Protein AF-A0A0T7FDN5-F1 (afdb_monomer_lite)

Secondary structure (DSSP, 8-state):
------------TTSSHHHHHHHH--SS----HHHHHHHSPP-SSS--HHHHHHHHHHHHHHHHHHHS-S------------

pLDDT: mean 71.23, std 17.18, range [30.92, 89.06]

Organism: NCBI:txid323656

InterPro domains:
  IPR027417 P-loop containing nucleoside triphosphate hydrolase [G3DSA:3.40.50.300] (3-76)

Sequence (82 aa):
MPELSCVILGGPNGSGKSSAFGKLKPEGVWINADEIAKTLPESNDGKSKERRASEIALRQIAEMMMGAKGEWCASAAWRRWR

Radius of gyration: 14.36 Å; chains: 1; bounding box: 34×25×39 Å

Structure (mmCIF, N/CA/C/O backbone):
data_AF-A0A0T7FDN5-F1
#
_entry.id   AF-A0A0T7FDN5-F1
#
loop_
_atom_site.group_PDB
_atom_site.id
_atom_site.type_symbol
_atom_site.label_atom_id
_atom_site.label_alt_id
_atom_site.label_comp_id
_atom_site.label_asym_id
_atom_site.label_entity_id
_atom_site.label_seq_id
_atom_site.pdbx_PDB_ins_code
_atom_site.Cartn_x
_atom_site.Cartn_y
_atom_site.Cartn_z
_atom_site.occupancy
_atom_site.B_iso_or_equiv
_atom_site.auth_seq_id
_atom_site.auth_comp_id
_atom_site.auth_asym_id
_atom_site.auth_atom_id
_atom_site.pdbx_PDB_model_num
ATOM 1 N N . MET A 1 1 ? -19.240 5.213 19.500 1.00 44.97 1 MET A N 1
ATOM 2 C CA . MET A 1 1 ? -19.028 4.211 18.431 1.00 44.97 1 MET A CA 1
ATOM 3 C C . MET A 1 1 ? -17.666 4.512 17.825 1.00 44.97 1 MET A C 1
ATOM 5 O O . MET A 1 1 ? -17.360 5.696 17.756 1.00 44.97 1 MET A O 1
ATOM 9 N N . PRO A 1 2 ? -16.810 3.529 17.498 1.00 51.88 2 PRO A N 1
ATOM 10 C CA . PRO A 1 2 ? -15.523 3.844 16.889 1.00 51.88 2 PRO A CA 1
ATOM 11 C C . PRO A 1 2 ? -15.771 4.414 15.487 1.00 51.88 2 PRO A C 1
ATOM 13 O O . PRO A 1 2 ? -16.412 3.775 14.656 1.00 51.88 2 PRO A O 1
ATOM 16 N N . GLU A 1 3 ? -15.316 5.643 15.267 1.00 59.25 3 GLU A N 1
ATOM 17 C CA . GLU A 1 3 ? -15.331 6.319 13.971 1.00 59.25 3 GLU A CA 1
ATOM 18 C C . GLU A 1 3 ? -14.487 5.505 12.974 1.00 59.25 3 GLU A C 1
ATOM 20 O O . GLU A 1 3 ? -13.317 5.208 13.232 1.00 59.25 3 GLU A O 1
ATOM 25 N N . LEU A 1 4 ? -15.069 5.118 11.838 1.00 67.31 4 LEU A N 1
ATOM 26 C CA . LEU A 1 4 ? -14.356 4.448 10.747 1.00 67.31 4 LEU A CA 1
ATOM 27 C C . LEU A 1 4 ? -13.389 5.435 10.078 1.00 67.31 4 LEU A C 1
ATOM 29 O O . LEU A 1 4 ? -13.726 6.118 9.118 1.00 67.31 4 LEU A O 1
ATOM 33 N N . SER A 1 5 ? -12.165 5.519 10.592 1.00 69.12 5 SER A N 1
ATOM 34 C CA . SER A 1 5 ? -11.145 6.418 10.050 1.00 69.12 5 SER A CA 1
ATOM 35 C C . SER A 1 5 ? -10.276 5.726 8.992 1.00 69.12 5 SER A C 1
ATOM 37 O O . SER A 1 5 ? -9.796 4.610 9.181 1.00 69.12 5 SER A O 1
ATOM 39 N N . CYS A 1 6 ? -10.057 6.397 7.858 1.00 73.81 6 CYS A N 1
ATOM 40 C CA . CYS A 1 6 ? -9.103 5.981 6.830 1.00 73.81 6 CYS A CA 1
ATOM 41 C C . CYS A 1 6 ? -8.035 7.067 6.676 1.00 73.81 6 CYS A C 1
ATOM 43 O O . CYS A 1 6 ? -8.340 8.201 6.306 1.00 73.81 6 CYS A O 1
ATOM 45 N N . VAL A 1 7 ? -6.776 6.725 6.960 1.00 78.06 7 VAL A N 1
ATOM 46 C CA . VAL A 1 7 ? -5.647 7.658 6.863 1.00 78.06 7 VAL A CA 1
ATOM 47 C C . VAL A 1 7 ? -4.828 7.335 5.620 1.00 78.06 7 VAL A C 1
ATOM 49 O O . VAL A 1 7 ? -4.179 6.294 5.543 1.00 78.06 7 VAL A O 1
ATOM 52 N N . ILE A 1 8 ? -4.824 8.253 4.652 1.00 79.88 8 ILE A N 1
ATOM 53 C CA . ILE A 1 8 ? -4.036 8.125 3.423 1.00 79.88 8 ILE A CA 1
ATOM 54 C C . ILE A 1 8 ? -2.787 9.000 3.534 1.00 79.88 8 ILE A C 1
ATOM 56 O O . ILE A 1 8 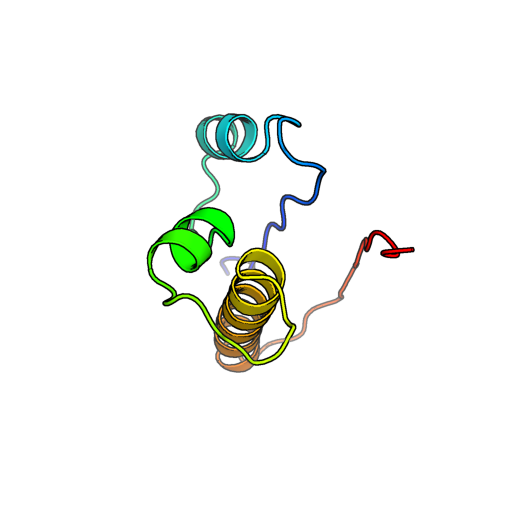? -2.870 10.226 3.590 1.00 79.88 8 ILE A O 1
ATOM 60 N N . LEU A 1 9 ? -1.609 8.374 3.510 1.00 79.62 9 LEU A N 1
ATOM 61 C CA . LEU A 1 9 ? -0.324 9.073 3.467 1.00 79.62 9 LEU A CA 1
ATOM 62 C C . LEU A 1 9 ? 0.174 9.159 2.018 1.00 79.62 9 LEU A C 1
ATOM 64 O O . LEU A 1 9 ? 0.774 8.221 1.498 1.00 79.62 9 LEU A O 1
ATOM 68 N N . GLY A 1 10 ? -0.077 10.293 1.360 1.00 80.38 10 GLY A N 1
ATOM 69 C CA . GLY A 1 10 ? 0.348 10.568 -0.018 1.00 80.38 10 GLY A CA 1
ATOM 70 C C . GLY A 1 10 ? 1.592 11.462 -0.105 1.00 80.38 10 GLY A C 1
ATOM 71 O O . GLY A 1 10 ? 1.738 12.419 0.649 1.00 80.38 10 GLY A O 1
ATOM 72 N N . GLY A 1 11 ? 2.497 11.187 -1.049 1.00 78.88 11 GLY A N 1
ATOM 73 C CA . GLY A 1 11 ? 3.740 11.953 -1.228 1.00 78.88 11 GLY A CA 1
ATOM 74 C C . GLY A 1 11 ? 4.743 11.275 -2.173 1.00 78.88 11 GLY A C 1
ATOM 75 O O . GLY A 1 11 ? 4.588 10.086 -2.459 1.00 78.88 11 GLY A O 1
ATOM 76 N N . PRO A 1 12 ? 5.766 11.992 -2.674 1.00 75.56 12 PRO A N 1
ATOM 77 C CA . PRO A 1 12 ? 6.770 11.433 -3.579 1.00 75.56 12 PRO A CA 1
ATOM 78 C C . PRO A 1 12 ? 7.657 10.393 -2.877 1.00 75.56 12 PRO A C 1
ATOM 80 O O . PRO A 1 12 ? 7.668 10.279 -1.645 1.00 75.56 12 PRO A O 1
ATOM 83 N N . ASN A 1 13 ? 8.393 9.599 -3.652 1.00 74.81 13 ASN A N 1
ATOM 84 C CA . ASN A 1 13 ? 9.351 8.638 -3.099 1.00 74.81 13 ASN A CA 1
ATOM 85 C C . ASN A 1 13 ? 10.414 9.376 -2.272 1.00 74.81 13 ASN A C 1
ATOM 87 O O . ASN A 1 13 ? 10.848 10.463 -2.640 1.00 74.81 13 ASN A O 1
ATOM 91 N N . GLY A 1 14 ? 10.767 8.823 -1.109 1.00 77.62 14 GLY A N 1
ATOM 92 C CA . GLY A 1 14 ? 11.694 9.462 -0.167 1.00 77.62 14 GLY A CA 1
ATOM 93 C C . GLY A 1 14 ? 11.092 10.548 0.738 1.00 77.62 14 GLY A C 1
ATOM 94 O O . GLY A 1 14 ? 11.778 11.010 1.640 1.00 77.62 14 GLY A O 1
ATOM 95 N N . SER A 1 15 ? 9.809 10.915 0.606 1.00 78.44 15 SER A N 1
ATOM 96 C CA . SER A 1 15 ? 9.186 11.961 1.447 1.00 78.44 15 SER A CA 1
ATOM 97 C C . SER A 1 15 ? 8.887 11.545 2.898 1.00 78.44 15 SER A C 1
ATOM 99 O O . SER A 1 15 ? 8.173 12.252 3.604 1.00 78.44 15 SER A O 1
ATOM 101 N N . GLY A 1 16 ? 9.353 10.370 3.333 1.00 79.75 16 GLY A N 1
ATOM 102 C CA . GLY A 1 16 ? 9.198 9.898 4.711 1.00 79.75 16 GLY A CA 1
ATOM 103 C C . GLY A 1 16 ? 7.821 9.334 5.081 1.00 79.75 16 GLY A C 1
ATOM 104 O O . GLY A 1 16 ? 7.522 9.252 6.266 1.00 79.75 16 GLY A O 1
ATOM 105 N N . LYS A 1 17 ? 6.982 8.914 4.122 1.00 85.00 17 LYS A N 1
ATOM 106 C CA . LYS A 1 17 ? 5.628 8.371 4.392 1.00 85.00 17 LYS A CA 1
ATOM 107 C C . LYS A 1 17 ? 5.642 7.172 5.347 1.00 85.00 17 LYS A C 1
ATOM 109 O O . LYS A 1 17 ? 4.948 7.185 6.357 1.00 85.00 17 LYS A O 1
ATOM 114 N N . SER A 1 18 ? 6.481 6.172 5.069 1.00 78.44 18 SER A N 1
ATOM 115 C CA . SER A 1 18 ? 6.627 4.982 5.920 1.00 78.44 18 SER A CA 1
ATOM 116 C C . SER A 1 18 ? 7.194 5.337 7.300 1.00 78.44 18 SER A C 1
ATOM 118 O O . SER A 1 18 ? 6.782 4.776 8.311 1.00 78.44 18 SER A O 1
ATOM 120 N N . SER A 1 19 ? 8.092 6.325 7.360 1.00 81.25 19 SER A N 1
ATOM 121 C CA . SER A 1 19 ? 8.643 6.844 8.617 1.00 81.25 19 SER A CA 1
ATOM 122 C C . SER A 1 19 ? 7.599 7.606 9.438 1.00 81.25 19 SER A C 1
ATOM 124 O O . SER A 1 19 ? 7.591 7.500 10.661 1.00 81.25 19 SER A O 1
ATOM 126 N N . ALA A 1 20 ? 6.713 8.361 8.785 1.00 79.12 20 ALA A N 1
ATOM 127 C CA . ALA A 1 20 ? 5.599 9.047 9.427 1.00 79.12 20 ALA A CA 1
ATOM 128 C C . ALA A 1 20 ? 4.560 8.044 9.936 1.00 79.12 20 ALA A C 1
ATOM 130 O O . ALA A 1 20 ? 4.106 8.178 11.068 1.00 79.12 20 ALA A O 1
ATOM 131 N N . PHE A 1 21 ? 4.252 6.998 9.163 1.00 77.94 21 PHE A N 1
ATOM 132 C CA . PHE A 1 21 ? 3.343 5.938 9.598 1.00 77.94 21 PHE A CA 1
ATOM 133 C C . PHE A 1 21 ? 3.817 5.250 10.881 1.00 77.94 21 PHE A C 1
ATOM 135 O O . PHE A 1 21 ? 3.054 5.142 11.838 1.00 77.94 21 PHE A O 1
ATOM 142 N N . GLY A 1 22 ? 5.099 4.867 10.947 1.00 76.94 22 GLY A N 1
ATOM 143 C CA . GLY A 1 22 ? 5.672 4.240 12.144 1.00 76.94 22 GLY A CA 1
ATOM 144 C C . GLY A 1 22 ? 5.608 5.118 13.402 1.00 76.94 22 GLY A C 1
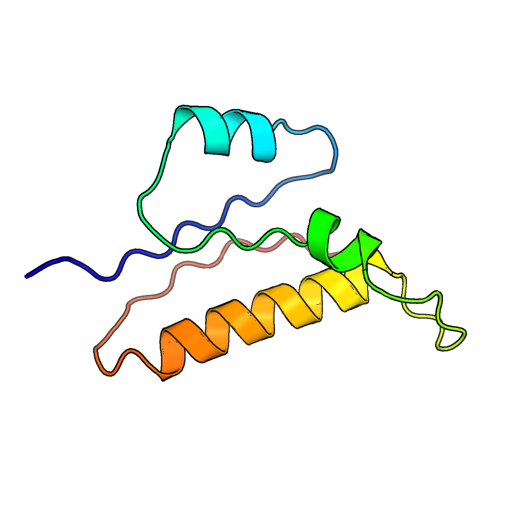ATOM 145 O O . GLY A 1 22 ? 5.615 4.596 14.515 1.00 76.94 22 GLY A O 1
ATOM 146 N N . LYS A 1 23 ? 5.517 6.445 13.233 1.00 80.25 23 LYS A N 1
ATOM 147 C CA . LYS A 1 23 ? 5.357 7.413 14.330 1.00 80.25 23 LYS A CA 1
ATOM 148 C C . LYS A 1 23 ? 3.894 7.670 14.684 1.00 80.25 23 LYS A C 1
ATOM 150 O O . LYS A 1 23 ? 3.580 7.775 15.862 1.00 80.25 23 LYS A O 1
ATOM 155 N N . LEU A 1 24 ? 3.026 7.775 13.678 1.00 75.44 24 LEU A N 1
ATOM 156 C CA . LEU A 1 24 ? 1.594 8.029 13.844 1.00 75.44 24 LEU A CA 1
ATOM 157 C C . LEU A 1 24 ? 0.859 6.827 14.444 1.00 75.44 24 LEU A C 1
ATOM 159 O O . LEU A 1 24 ? -0.155 7.035 15.098 1.00 75.44 24 LEU A O 1
ATOM 163 N N . LYS A 1 25 ? 1.368 5.601 14.226 1.00 70.88 25 LYS A N 1
ATOM 164 C CA . LYS A 1 25 ? 0.779 4.334 14.698 1.00 70.88 25 LYS A CA 1
ATOM 165 C C . LYS A 1 25 ? -0.758 4.318 14.606 1.00 70.88 25 LYS A C 1
ATOM 167 O O . LYS A 1 25 ? -1.414 4.034 15.607 1.00 70.88 25 LYS A O 1
ATOM 172 N N . PRO A 1 26 ? -1.346 4.665 13.447 1.00 70.44 26 PRO A N 1
ATOM 173 C CA . PRO A 1 26 ? -2.792 4.632 13.324 1.00 70.44 26 PRO A CA 1
ATOM 174 C C . PRO A 1 26 ? -3.268 3.185 13.482 1.00 70.44 26 PRO A C 1
ATOM 176 O O . PRO A 1 26 ? -2.648 2.251 12.968 1.00 70.44 26 PRO A O 1
ATOM 179 N N . GLU A 1 27 ? -4.355 3.005 14.220 1.00 68.56 27 GLU A N 1
ATOM 180 C CA . GLU A 1 27 ? -4.991 1.702 14.373 1.00 68.56 27 GLU A CA 1
ATOM 181 C C . GLU A 1 27 ? -5.655 1.301 13.050 1.00 68.56 27 GLU A C 1
ATOM 183 O O . GLU A 1 27 ? -6.320 2.115 12.410 1.00 68.56 27 GLU A O 1
ATOM 188 N N . GLY A 1 28 ? -5.462 0.051 12.619 1.00 72.00 28 GLY A N 1
ATOM 189 C CA . GLY A 1 28 ? -6.118 -0.487 11.428 1.00 72.00 28 GLY A CA 1
ATOM 190 C C . GLY A 1 28 ? -5.206 -1.291 10.506 1.00 72.00 28 GLY A C 1
ATOM 191 O O . GLY A 1 28 ? -4.092 -1.684 10.855 1.00 72.00 28 GLY A O 1
ATOM 192 N N . VAL A 1 29 ? -5.723 -1.565 9.309 1.00 79.19 29 VAL A N 1
ATOM 193 C CA . VAL A 1 29 ? -5.033 -2.349 8.282 1.00 79.19 29 VAL A CA 1
ATOM 194 C C . VAL A 1 29 ? -4.044 -1.459 7.536 1.00 79.19 29 VAL A C 1
ATOM 196 O O . VAL A 1 29 ? -4.411 -0.442 6.948 1.00 79.19 29 VAL A O 1
ATOM 199 N N . TRP A 1 30 ? -2.775 -1.862 7.531 1.00 81.62 30 TRP A N 1
ATOM 200 C CA . TRP A 1 30 ? -1.730 -1.196 6.763 1.00 81.62 30 TRP A CA 1
ATOM 201 C C . TRP A 1 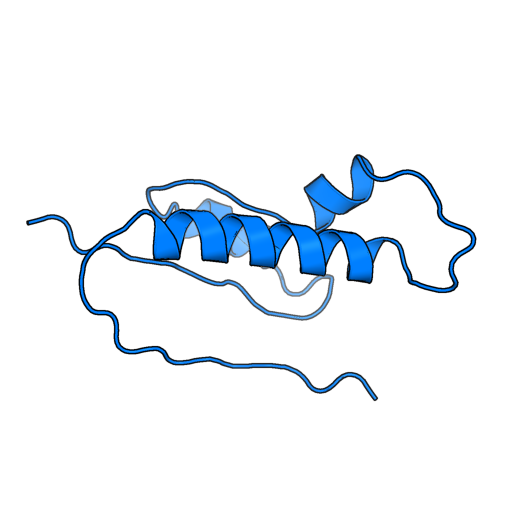30 ? -1.727 -1.685 5.314 1.00 81.62 30 TRP A C 1
ATOM 203 O O . TRP A 1 30 ? -1.443 -2.851 5.046 1.00 81.62 30 TRP A O 1
ATOM 213 N N . ILE A 1 31 ? -1.987 -0.772 4.377 1.00 83.44 31 ILE A N 1
ATOM 214 C CA . ILE A 1 31 ? -1.866 -1.016 2.936 1.00 83.44 31 ILE A CA 1
ATOM 215 C C . ILE A 1 31 ? -0.750 -0.133 2.386 1.00 83.44 31 ILE A C 1
ATOM 217 O O . ILE A 1 31 ? -0.824 1.092 2.458 1.00 83.44 31 ILE A O 1
ATOM 221 N N . ASN A 1 32 ? 0.274 -0.753 1.794 1.00 84.62 32 ASN A N 1
ATOM 222 C CA . ASN A 1 32 ? 1.402 -0.056 1.184 1.00 84.62 32 ASN A CA 1
ATOM 223 C C . ASN A 1 32 ? 1.592 -0.494 -0.276 1.00 84.62 32 ASN A C 1
ATOM 225 O O . ASN A 1 32 ? 1.844 -1.666 -0.555 1.00 84.62 32 ASN A O 1
ATOM 229 N N . ALA A 1 33 ? 1.520 0.469 -1.198 1.00 86.19 33 ALA A N 1
ATOM 230 C CA . ALA A 1 33 ? 1.716 0.238 -2.625 1.00 86.19 33 ALA A CA 1
ATOM 231 C C . ALA A 1 33 ? 3.129 -0.273 -2.965 1.00 86.19 33 ALA A C 1
ATOM 233 O O . ALA A 1 33 ? 3.263 -1.063 -3.889 1.00 86.19 33 ALA A O 1
ATOM 234 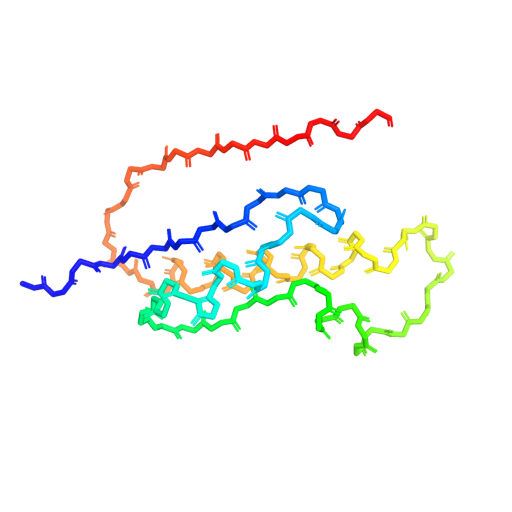N N . ASP A 1 34 ? 4.167 0.104 -2.215 1.00 84.50 34 ASP A N 1
ATOM 235 C CA . ASP A 1 34 ? 5.537 -0.366 -2.460 1.00 84.50 34 ASP A CA 1
ATOM 236 C C . ASP A 1 34 ? 5.703 -1.847 -2.078 1.00 84.50 34 ASP A C 1
ATOM 238 O O . ASP A 1 34 ? 6.373 -2.604 -2.781 1.00 84.50 34 ASP A O 1
ATOM 242 N N . GLU A 1 35 ? 5.056 -2.294 -0.995 1.00 86.50 35 GLU A N 1
ATOM 243 C CA . GLU A 1 35 ? 5.057 -3.712 -0.603 1.00 86.50 35 GLU A CA 1
ATOM 244 C C . GLU A 1 35 ? 4.256 -4.559 -1.595 1.00 86.50 35 GLU A C 1
ATOM 246 O O . GLU A 1 35 ? 4.702 -5.632 -1.996 1.00 86.50 35 GLU A O 1
ATOM 251 N N . ILE A 1 36 ? 3.120 -4.041 -2.072 1.00 87.38 36 ILE A N 1
ATOM 252 C CA . ILE A 1 36 ? 2.349 -4.675 -3.148 1.00 87.38 36 ILE A CA 1
ATOM 253 C C . ILE A 1 36 ? 3.170 -4.708 -4.439 1.00 87.38 36 ILE A C 1
ATOM 255 O O . ILE A 1 36 ? 3.166 -5.710 -5.145 1.00 87.38 36 ILE A O 1
ATOM 259 N N . ALA A 1 37 ? 3.919 -3.649 -4.754 1.00 86.94 37 ALA A N 1
ATOM 260 C CA . ALA A 1 37 ? 4.764 -3.634 -5.935 1.00 86.94 37 ALA A CA 1
ATOM 261 C C . ALA A 1 37 ? 5.763 -4.786 -5.878 1.00 86.94 37 ALA A C 1
ATOM 263 O O . ALA A 1 37 ? 5.844 -5.529 -6.844 1.00 86.94 37 ALA A O 1
ATOM 264 N N . LYS A 1 38 ? 6.453 -5.021 -4.757 1.00 85.88 38 LYS A N 1
ATOM 265 C CA . LYS A 1 38 ? 7.432 -6.120 -4.634 1.00 85.88 38 LYS A CA 1
ATOM 266 C C . LYS A 1 38 ? 6.859 -7.500 -4.975 1.00 85.88 38 LYS A C 1
ATOM 268 O O . LYS A 1 38 ? 7.590 -8.309 -5.541 1.00 85.88 38 LYS A O 1
ATOM 273 N N . THR A 1 39 ? 5.583 -7.754 -4.682 1.00 87.31 39 THR A N 1
ATOM 274 C CA . THR A 1 39 ? 4.933 -9.049 -4.946 1.00 87.31 39 THR A CA 1
ATOM 275 C C . THR A 1 39 ? 4.414 -9.196 -6.375 1.00 87.31 39 THR A C 1
ATOM 277 O O . THR A 1 39 ? 4.122 -10.311 -6.805 1.00 87.31 39 THR A O 1
ATOM 280 N N . LEU A 1 40 ? 4.323 -8.103 -7.142 1.00 85.62 40 LEU A N 1
ATOM 281 C CA . LEU A 1 40 ? 3.847 -8.158 -8.520 1.00 85.62 40 LEU A CA 1
ATOM 282 C C . LEU A 1 40 ? 4.929 -8.652 -9.491 1.00 85.62 40 LEU A C 1
ATOM 284 O O . LEU A 1 40 ? 6.071 -8.178 -9.447 1.00 85.62 40 LEU A O 1
ATOM 288 N N . PRO A 1 41 ? 4.576 -9.527 -10.447 1.00 85.69 41 PRO A N 1
ATOM 289 C CA . PRO A 1 41 ? 5.467 -9.853 -11.547 1.00 85.69 41 PRO A CA 1
ATOM 290 C C . PRO A 1 41 ? 5.673 -8.638 -12.463 1.00 85.69 41 PRO A C 1
ATOM 292 O O . PRO A 1 41 ? 4.822 -7.736 -12.583 1.00 85.69 41 PRO A O 1
ATOM 295 N N . GLU A 1 42 ? 6.823 -8.614 -13.136 1.00 80.44 42 GLU A N 1
ATOM 296 C CA . GLU A 1 42 ? 7.013 -7.717 -14.274 1.00 80.44 42 GLU A CA 1
ATOM 297 C C . GLU A 1 42 ? 5.940 -8.002 -15.333 1.00 80.44 42 GLU A C 1
ATOM 299 O O . GLU A 1 42 ? 5.477 -9.129 -15.491 1.00 80.44 42 GLU A O 1
ATOM 304 N N . SER A 1 43 ? 5.465 -6.947 -15.988 1.00 75.69 43 SER A N 1
ATOM 305 C CA . SER A 1 43 ? 4.413 -7.022 -17.003 1.00 75.69 43 SER A CA 1
ATOM 306 C C . SER A 1 43 ? 4.918 -6.359 -18.261 1.00 75.69 43 SER A C 1
ATOM 308 O O . SER A 1 43 ? 5.566 -5.314 -18.199 1.00 75.69 43 SER A O 1
ATOM 310 N N . ASN A 1 44 ? 4.542 -6.948 -19.388 1.00 71.88 44 ASN A N 1
ATOM 311 C CA . ASN A 1 44 ? 4.822 -6.418 -20.712 1.00 71.88 44 ASN A CA 1
ATOM 312 C C . ASN A 1 44 ? 3.713 -5.470 -21.205 1.00 71.88 44 ASN A C 1
ATOM 314 O O . ASN A 1 44 ? 3.766 -4.997 -22.334 1.00 71.88 44 ASN A O 1
ATOM 318 N N . ASP A 1 45 ? 2.728 -5.143 -20.361 1.00 71.38 45 ASP A N 1
ATOM 319 C CA . ASP A 1 45 ? 1.521 -4.386 -20.732 1.00 71.38 45 ASP A CA 1
ATOM 320 C C . ASP A 1 45 ? 1.758 -2.861 -20.765 1.00 71.38 45 ASP A C 1
ATOM 322 O O . ASP A 1 45 ? 0.815 -2.070 -20.738 1.00 71.38 45 ASP A O 1
ATOM 326 N N . GLY A 1 46 ? 3.019 -2.416 -20.726 1.00 69.69 46 GLY A N 1
ATOM 327 C CA . GLY A 1 46 ? 3.413 -1.000 -20.732 1.00 69.69 46 GLY A CA 1
ATOM 328 C C . GLY A 1 46 ? 3.087 -0.217 -19.450 1.00 69.69 46 GLY A C 1
ATOM 329 O O . GLY A 1 46 ? 3.505 0.931 -19.307 1.00 69.69 46 GLY A O 1
ATOM 330 N N . LYS A 1 47 ? 2.369 -0.809 -18.485 1.00 74.31 47 LYS A N 1
ATOM 331 C CA . LYS A 1 47 ? 2.114 -0.202 -17.171 1.00 74.31 47 LYS A CA 1
ATOM 332 C C . LYS A 1 47 ? 3.254 -0.501 -16.200 1.00 74.31 47 LYS A C 1
ATOM 334 O O . LYS A 1 47 ? 3.545 -1.665 -15.911 1.00 74.31 47 LYS A O 1
ATOM 339 N N . SER A 1 48 ? 3.811 0.552 -15.598 1.00 83.00 48 SER A N 1
ATOM 340 C CA . SER A 1 48 ? 4.815 0.405 -14.541 1.00 83.00 48 SER A CA 1
ATOM 341 C C . SER A 1 48 ? 4.280 -0.436 -13.372 1.00 83.00 48 SER A C 1
ATOM 343 O O . SER A 1 48 ? 3.073 -0.478 -13.086 1.00 83.00 48 SER A O 1
ATOM 345 N N . LYS A 1 49 ? 5.187 -1.146 -12.703 1.00 84.44 49 LYS A N 1
ATOM 346 C CA . LYS A 1 49 ? 4.880 -2.030 -11.571 1.00 84.44 49 LYS A CA 1
ATOM 347 C C . LYS A 1 49 ? 4.252 -1.248 -10.410 1.00 84.44 49 LYS A C 1
ATOM 349 O O . LYS A 1 49 ? 3.277 -1.697 -9.813 1.00 84.44 49 LYS A O 1
ATOM 354 N N . GLU A 1 50 ? 4.720 -0.024 -10.196 1.00 83.00 50 GLU A N 1
ATOM 355 C CA . GLU A 1 50 ? 4.233 0.937 -9.202 1.00 83.00 50 GLU A CA 1
ATOM 356 C C . GLU A 1 50 ? 2.788 1.355 -9.480 1.00 83.00 50 GLU A C 1
ATOM 358 O O . GLU A 1 50 ? 1.968 1.446 -8.563 1.00 83.00 50 GLU A O 1
ATOM 363 N N . ARG A 1 51 ? 2.442 1.582 -10.754 1.00 84.12 51 ARG A N 1
ATOM 364 C CA . ARG A 1 51 ? 1.083 1.974 -11.135 1.00 84.12 51 ARG A CA 1
ATOM 365 C C . ARG A 1 51 ? 0.086 0.853 -10.861 1.00 84.12 51 ARG A C 1
ATOM 367 O O . ARG A 1 51 ? -0.969 1.108 -10.288 1.00 84.12 51 ARG A O 1
ATOM 374 N N . ARG A 1 52 ? 0.433 -0.386 -11.218 1.00 87.81 52 ARG A N 1
ATOM 375 C CA . ARG A 1 52 ? -0.407 -1.566 -10.947 1.00 87.81 52 ARG A CA 1
ATOM 376 C C . ARG A 1 52 ? -0.560 -1.813 -9.447 1.00 87.81 52 ARG A C 1
ATOM 378 O O . ARG A 1 52 ? -1.669 -2.050 -8.978 1.00 87.81 52 ARG A O 1
ATOM 385 N N . ALA A 1 53 ? 0.523 -1.679 -8.688 1.00 88.44 53 ALA A N 1
ATOM 386 C CA . ALA A 1 53 ? 0.478 -1.810 -7.237 1.00 88.44 53 ALA A CA 1
ATOM 387 C C . ALA A 1 53 ? -0.411 -0.749 -6.575 1.00 88.44 53 ALA A C 1
ATOM 389 O O . ALA A 1 53 ? -1.188 -1.061 -5.675 1.00 88.44 53 ALA A O 1
ATOM 390 N N . SER A 1 54 ? -0.354 0.488 -7.074 1.00 84.62 54 SER A N 1
ATOM 391 C CA . SER A 1 54 ? -1.221 1.579 -6.621 1.00 84.62 54 SER A CA 1
ATOM 392 C C . SER A 1 54 ? -2.697 1.302 -6.929 1.00 84.62 54 SER A C 1
ATOM 394 O O . SER A 1 54 ? -3.548 1.507 -6.069 1.00 84.62 54 SER A O 1
ATOM 396 N N . GLU A 1 55 ? -3.013 0.797 -8.129 1.00 88.31 55 GLU A N 1
ATOM 397 C CA . GLU A 1 55 ? -4.379 0.396 -8.504 1.00 88.31 55 GLU A CA 1
ATOM 398 C C . GLU A 1 55 ? -4.921 -0.706 -7.569 1.00 88.31 55 GLU A C 1
ATOM 400 O O . GLU A 1 55 ? -6.073 -0.636 -7.141 1.00 88.31 55 GLU A O 1
ATOM 405 N N . ILE A 1 56 ? -4.093 -1.689 -7.195 1.00 89.06 56 ILE A N 1
ATOM 406 C CA . ILE A 1 56 ? -4.468 -2.758 -6.253 1.00 89.06 56 ILE A CA 1
ATOM 407 C C . ILE A 1 56 ? -4.676 -2.211 -4.838 1.00 89.06 56 ILE A C 1
ATOM 409 O O . ILE A 1 56 ? -5.683 -2.533 -4.210 1.00 89.06 56 ILE A O 1
ATOM 413 N N . ALA A 1 57 ? -3.771 -1.357 -4.350 1.00 87.88 57 ALA A N 1
ATOM 414 C CA . ALA A 1 57 ? -3.906 -0.716 -3.042 1.00 87.88 57 ALA A CA 1
ATOM 415 C C . ALA A 1 57 ? -5.236 0.050 -2.930 1.00 87.88 57 ALA A C 1
ATOM 417 O O . ALA A 1 57 ? -5.951 -0.078 -1.940 1.00 87.88 57 ALA A O 1
ATOM 418 N N . LEU A 1 58 ? -5.606 0.794 -3.977 1.00 84.31 58 LEU A N 1
ATOM 419 C CA . LEU A 1 58 ? -6.871 1.527 -4.036 1.00 84.31 58 LEU A CA 1
ATOM 420 C C . LEU A 1 58 ? -8.089 0.605 -4.042 1.00 84.31 58 LEU A C 1
ATOM 422 O O . LEU A 1 58 ? -9.080 0.924 -3.392 1.00 84.31 58 LEU A O 1
ATOM 426 N N . ARG A 1 59 ? -8.028 -0.531 -4.746 1.00 86.44 59 ARG A N 1
ATOM 427 C CA . ARG A 1 59 ? -9.115 -1.522 -4.728 1.00 86.44 59 ARG A CA 1
ATOM 428 C C . ARG A 1 59 ? -9.308 -2.119 -3.342 1.00 86.44 59 ARG A C 1
ATOM 430 O O . ARG A 1 59 ? -10.438 -2.160 -2.882 1.00 86.44 59 ARG A O 1
ATOM 437 N N . GLN A 1 60 ? -8.228 -2.484 -2.653 1.00 84.75 60 GLN A N 1
ATOM 438 C CA . GLN A 1 60 ? -8.306 -2.991 -1.280 1.00 84.75 60 GLN A CA 1
ATOM 439 C C . GLN A 1 60 ? -8.903 -1.949 -0.324 1.00 84.75 60 GLN A C 1
ATOM 441 O O . GLN A 1 60 ? -9.768 -2.275 0.484 1.00 84.75 60 GLN A O 1
ATOM 446 N N . ILE A 1 61 ? -8.500 -0.677 -0.445 1.00 83.31 61 ILE A N 1
ATOM 447 C CA . ILE A 1 61 ? -9.102 0.418 0.330 1.00 83.31 61 ILE A CA 1
ATOM 448 C C . ILE A 1 61 ? -10.596 0.536 0.005 1.00 83.31 61 ILE A C 1
ATOM 450 O O . ILE A 1 61 ? -11.414 0.562 0.917 1.00 83.31 61 ILE A O 1
ATOM 454 N N . ALA A 1 62 ? -10.965 0.555 -1.277 1.00 82.75 62 ALA A N 1
ATOM 455 C CA . ALA A 1 62 ? -12.355 0.659 -1.706 1.00 82.75 62 ALA A CA 1
ATOM 456 C C . ALA A 1 62 ? -13.210 -0.526 -1.230 1.00 82.75 62 ALA A C 1
ATOM 458 O O . ALA A 1 62 ? -14.337 -0.318 -0.803 1.00 82.75 62 ALA A O 1
ATOM 459 N N . GLU A 1 63 ? -12.691 -1.753 -1.255 1.00 81.38 63 GLU A N 1
ATOM 460 C CA . GLU A 1 63 ? -13.371 -2.944 -0.734 1.00 81.38 63 GLU A CA 1
ATOM 461 C C . GLU A 1 63 ? -13.616 -2.834 0.774 1.00 81.38 63 GLU A C 1
ATOM 463 O O . GLU A 1 63 ? -14.728 -3.091 1.236 1.00 81.38 63 GLU A O 1
ATOM 468 N N . MET A 1 64 ? -12.623 -2.370 1.537 1.00 75.62 64 MET A N 1
ATOM 469 C CA . MET A 1 64 ? -12.788 -2.125 2.973 1.00 75.62 64 MET A CA 1
ATOM 470 C C . MET A 1 64 ? -13.780 -0.990 3.258 1.00 75.62 64 MET A C 1
ATOM 472 O O . MET A 1 64 ? -14.561 -1.083 4.202 1.00 75.62 64 MET A O 1
ATOM 476 N N . MET A 1 65 ? -13.797 0.050 2.421 1.00 71.44 65 MET A N 1
ATOM 477 C CA . MET A 1 65 ? -14.747 1.162 2.528 1.00 71.44 65 MET A CA 1
ATOM 478 C C . MET A 1 65 ? -16.172 0.758 2.131 1.00 71.44 65 MET A C 1
ATOM 480 O O . MET A 1 65 ? -17.123 1.187 2.770 1.00 71.44 65 MET A O 1
ATOM 484 N N . MET A 1 66 ? -16.348 -0.077 1.105 1.00 67.75 66 MET A N 1
ATOM 485 C CA . MET A 1 66 ? -17.668 -0.532 0.645 1.00 67.75 66 MET A CA 1
ATOM 486 C C . MET A 1 66 ? -18.253 -1.640 1.528 1.00 67.75 66 MET A C 1
ATOM 488 O O . MET A 1 66 ? -19.472 -1.744 1.653 1.00 67.75 66 MET A O 1
ATOM 492 N N . GLY A 1 67 ? -17.407 -2.454 2.168 1.00 59.94 67 GLY A N 1
ATOM 493 C CA . GLY A 1 67 ? -17.832 -3.391 3.212 1.00 59.94 67 GLY A CA 1
ATOM 494 C C . GLY A 1 67 ? -18.323 -2.684 4.481 1.00 59.94 67 GLY A C 1
ATOM 495 O O . GLY A 1 67 ? -19.162 -3.221 5.206 1.00 59.94 67 GLY A O 1
ATOM 496 N N . ALA A 1 68 ? -17.857 -1.455 4.721 1.00 52.50 68 ALA A N 1
ATOM 497 C CA . ALA A 1 68 ? -18.298 -0.597 5.808 1.00 52.50 68 ALA A CA 1
ATOM 498 C C . ALA A 1 68 ? -19.573 0.174 5.411 1.00 52.50 68 ALA A C 1
ATOM 500 O O . ALA A 1 68 ? -19.537 1.298 4.920 1.00 52.50 68 ALA A O 1
ATOM 501 N N . LYS A 1 69 ? -20.742 -0.442 5.618 1.00 41.47 69 LYS A N 1
ATOM 502 C CA . LYS A 1 69 ? -22.041 0.240 5.506 1.00 41.47 69 LYS A CA 1
ATOM 503 C C . LYS A 1 69 ? -22.142 1.379 6.535 1.00 41.47 69 LYS A C 1
ATOM 505 O O . LYS A 1 69 ? -22.503 1.131 7.680 1.00 41.47 69 LYS A O 1
ATOM 510 N N . GLY A 1 70 ? -21.874 2.614 6.123 1.00 37.53 70 GLY A N 1
ATOM 511 C CA . GLY A 1 70 ? -22.178 3.812 6.910 1.00 37.53 70 GLY A CA 1
ATOM 512 C C . GLY A 1 70 ? -21.421 5.037 6.413 1.00 37.53 70 GLY A C 1
ATOM 513 O O . GLY A 1 70 ? -20.202 5.032 6.436 1.00 37.53 70 GLY A O 1
ATOM 514 N N . GLU A 1 71 ? -22.175 6.022 5.923 1.00 42.91 71 GLU A N 1
ATOM 515 C CA . GLU A 1 71 ? -21.848 7.419 5.578 1.00 42.91 71 GLU A CA 1
ATOM 516 C C . GLU A 1 71 ? -20.404 7.908 5.802 1.00 42.91 71 GLU A C 1
ATOM 518 O O . GLU A 1 71 ? -19.979 8.047 6.943 1.00 42.91 71 GLU A O 1
ATOM 523 N N . TRP A 1 72 ? -19.698 8.312 4.729 1.00 48.62 72 TRP A N 1
ATOM 524 C CA . TRP A 1 72 ? -18.486 9.139 4.860 1.00 48.62 72 TRP A CA 1
ATOM 525 C C . TRP A 1 72 ? -18.367 10.271 3.836 1.00 48.62 72 TRP A C 1
ATOM 527 O O . TRP A 1 72 ? -18.604 10.115 2.637 1.00 48.62 72 TRP A O 1
ATOM 537 N N . CYS A 1 73 ? -17.926 11.411 4.374 1.00 35.34 73 CYS A N 1
ATOM 538 C CA . CYS A 1 73 ? -17.574 12.664 3.718 1.00 35.34 73 CYS A CA 1
ATOM 539 C C . CYS A 1 73 ? -16.107 12.588 3.248 1.00 35.34 73 CYS A C 1
ATOM 541 O O . CYS A 1 73 ? -15.187 12.552 4.065 1.00 35.34 73 CYS A O 1
ATOM 543 N N . ALA A 1 74 ? -15.869 12.499 1.937 1.00 38.88 74 ALA A N 1
ATOM 544 C CA . ALA A 1 74 ? -14.532 12.305 1.373 1.00 38.88 74 ALA A CA 1
ATOM 545 C C . ALA A 1 74 ? -13.810 13.640 1.113 1.00 38.88 74 ALA A C 1
ATOM 547 O O . ALA A 1 74 ? -14.336 14.515 0.431 1.00 38.88 74 ALA A O 1
ATOM 548 N N . SER A 1 75 ? -12.561 13.763 1.573 1.00 33.19 75 SER A N 1
ATOM 549 C CA . SER A 1 75 ? -11.598 14.759 1.080 1.00 33.19 75 SER A CA 1
ATOM 550 C C . SER A 1 75 ? -10.406 14.037 0.454 1.00 33.19 75 SER A C 1
ATOM 552 O O . SER A 1 75 ? -9.709 13.275 1.119 1.00 33.19 75 SER A O 1
ATOM 554 N N . ALA A 1 76 ? -10.188 14.258 -0.844 1.00 40.31 76 ALA A N 1
ATOM 555 C CA . ALA A 1 76 ? -9.148 13.619 -1.645 1.00 40.31 76 ALA A CA 1
ATOM 556 C C . ALA A 1 76 ? -8.107 14.655 -2.100 1.00 40.31 76 ALA A C 1
ATOM 558 O O . ALA A 1 76 ? -8.466 15.688 -2.660 1.00 40.31 76 ALA A O 1
ATOM 559 N N . ALA A 1 77 ? -6.816 14.362 -1.927 1.00 30.92 77 ALA A N 1
ATOM 560 C CA . ALA A 1 77 ? -5.717 15.147 -2.490 1.00 30.92 77 ALA A CA 1
ATOM 561 C C . ALA A 1 77 ? -4.889 14.256 -3.427 1.00 30.92 77 ALA A C 1
ATOM 563 O O . ALA A 1 77 ? -4.244 13.306 -2.986 1.00 30.92 77 ALA A O 1
ATOM 564 N N . TRP A 1 78 ? -4.924 14.552 -4.729 1.00 42.31 78 TRP A N 1
ATOM 565 C CA . TRP A 1 78 ? -4.233 13.785 -5.770 1.00 42.31 78 TRP A CA 1
ATOM 566 C C . TRP A 1 78 ? -3.182 14.633 -6.487 1.00 42.31 78 TRP A C 1
ATOM 568 O O . TRP A 1 78 ? -3.390 15.812 -6.768 1.00 42.31 78 TRP A O 1
ATOM 578 N N . ARG A 1 79 ? -2.054 14.000 -6.833 1.00 35.31 79 ARG A N 1
ATOM 579 C CA . ARG A 1 79 ? -1.000 14.578 -7.673 1.00 35.31 79 ARG A CA 1
ATOM 580 C C . ARG A 1 79 ? -1.219 14.117 -9.119 1.00 35.31 79 ARG A C 1
ATOM 582 O O . ARG A 1 79 ? -1.211 12.920 -9.399 1.00 35.31 79 ARG A O 1
ATOM 589 N N . ARG A 1 80 ? -1.434 15.074 -10.024 1.00 32.19 80 ARG A N 1
ATOM 590 C CA . ARG A 1 80 ? -1.521 14.876 -11.478 1.00 32.19 80 ARG A CA 1
ATOM 591 C C . ARG A 1 80 ? -0.175 14.347 -11.985 1.00 32.19 80 ARG A C 1
ATOM 593 O O . ARG A 1 80 ? 0.826 15.046 -11.872 1.00 32.19 80 ARG A O 1
ATOM 600 N N . TRP A 1 81 ? -0.155 13.119 -12.501 1.00 39.19 81 TRP A N 1
ATOM 601 C CA . TRP A 1 81 ? 0.977 12.602 -13.271 1.00 39.19 81 TRP A CA 1
ATOM 602 C C . TRP A 1 81 ? 0.954 13.306 -14.631 1.00 39.19 81 TRP A C 1
ATOM 604 O O . TRP 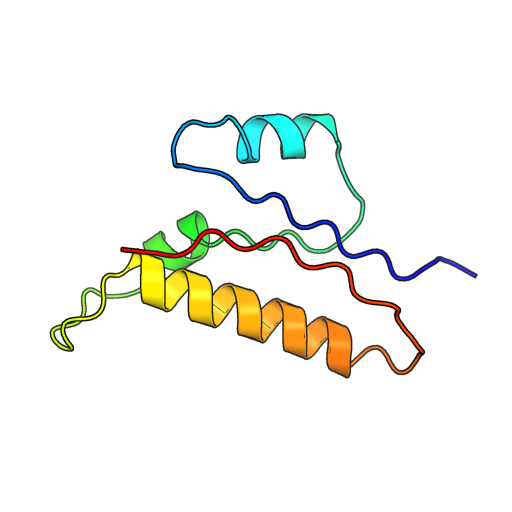A 1 81 ? -0.070 13.283 -15.317 1.00 39.19 81 TRP A O 1
ATOM 6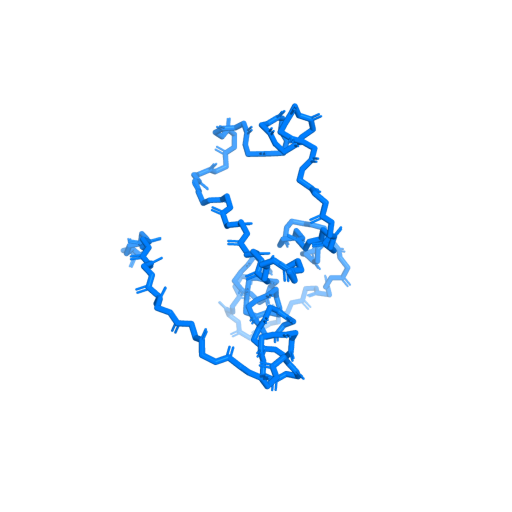14 N N . ARG A 1 82 ? 2.037 14.014 -14.948 1.00 38.03 82 ARG A N 1
ATOM 615 C CA . ARG A 1 82 ? 2.311 14.587 -16.264 1.00 38.03 82 ARG A CA 1
ATOM 616 C C . ARG A 1 82 ? 3.407 13.754 -16.907 1.00 38.03 82 ARG A C 1
ATOM 618 O O . ARG A 1 82 ? 4.271 13.286 -16.132 1.00 38.03 82 ARG A O 1
#

Foldseek 3Di:
DDDPDDDDQDDDPPPCSVVVCVVVVDDDDDQDLVVQLVPDDDDPPPDDSSRVSVVVSVVVVVVVVVVDPDDDDDDDDDDDDD